Protein AF-A0A1T4NWX8-F1 (afdb_monomer_lite)

Foldseek 3Di:
DQVVLVVCVVVVRHDEAEDLDPVVLQVSQRQHYEHAVEDPPCRQADPPLVQSNVVSVVVSVVCSVVRPGGSDYDYDPDDHPDRHDDD

pLDDT: mean 94.01, std 4.86, range [68.38, 97.75]

Sequence (87 aa):
MGLLARKLEENDIITVTLNMFLEVANLVQAPRTINTNFVFGAPFGDPGNTGLQLKVIKESLMSIKEIDEPGTIIELPYKWRQKVKLD

Secondary structure (DSSP, 8-state):
-HHHHHHHHTTT----EEES-HHHHHHH--SEEEE--PPTT-TT-STT-HHHHHHHHHHHHHGGGT--STTEEEE--PPTT------

Organism: NCBI:txid142842

Radius of gyration: 12.96 Å; chains: 1; bounding box: 34×30×30 Å

Structure (mmCIF, N/CA/C/O backbone):
data_AF-A0A1T4NWX8-F1
#
_entry.id   AF-A0A1T4NWX8-F1
#
loop_
_atom_site.group_PDB
_atom_site.id
_atom_site.type_symbol
_atom_site.label_atom_id
_atom_site.label_alt_id
_atom_site.label_comp_id
_atom_site.label_asym_id
_atom_site.label_entity_id
_atom_site.label_seq_id
_atom_site.pdbx_PDB_ins_code
_atom_site.Cartn_x
_atom_site.Cartn_y
_atom_site.Cartn_z
_atom_site.occupancy
_atom_site.B_iso_or_equiv
_atom_site.auth_seq_id
_atom_site.auth_comp_id
_atom_site.auth_asym_id
_atom_site.auth_atom_id
_atom_site.pdbx_PDB_model_num
ATOM 1 N N . MET A 1 1 ? -10.883 6.218 -4.794 1.00 76.88 1 MET A N 1
ATOM 2 C CA . MET A 1 1 ? -10.833 5.023 -3.920 1.00 76.88 1 MET A CA 1
ATOM 3 C C . MET A 1 1 ? -11.197 5.304 -2.458 1.00 76.88 1 MET A C 1
ATOM 5 O O . MET A 1 1 ? -11.887 4.473 -1.889 1.00 76.88 1 MET A O 1
ATOM 9 N N . GLY A 1 2 ? -10.831 6.448 -1.855 1.00 88.62 2 GLY A N 1
ATOM 10 C CA . GLY A 1 2 ? -11.047 6.693 -0.413 1.00 88.62 2 GLY A CA 1
ATOM 11 C C . GLY A 1 2 ? -12.492 6.591 0.104 1.00 88.62 2 GLY A C 1
ATOM 12 O O . GLY A 1 2 ? -12.717 5.934 1.112 1.00 88.62 2 GLY A O 1
ATOM 13 N N . LEU A 1 3 ? -13.482 7.169 -0.592 1.00 94.00 3 LEU A N 1
ATOM 14 C CA . LEU A 1 3 ? -14.891 7.113 -0.154 1.00 94.00 3 LEU A CA 1
ATOM 15 C C . LEU A 1 3 ? -15.446 5.682 -0.108 1.00 94.00 3 LEU A C 1
ATOM 17 O O . LEU A 1 3 ? -16.112 5.306 0.850 1.00 94.00 3 LEU A O 1
ATOM 21 N N . LEU A 1 4 ? -15.140 4.877 -1.130 1.00 95.00 4 LEU A N 1
ATOM 22 C CA . LEU A 1 4 ? -15.568 3.481 -1.188 1.00 95.00 4 LEU A CA 1
ATOM 23 C C . LEU A 1 4 ? -14.892 2.652 -0.092 1.00 95.00 4 LEU A C 1
ATOM 25 O O . LEU A 1 4 ? -15.567 1.894 0.590 1.00 95.00 4 LEU A O 1
ATOM 29 N N . ALA A 1 5 ? -13.583 2.834 0.099 1.00 95.88 5 ALA A N 1
ATOM 30 C CA . ALA A 1 5 ? -12.825 2.161 1.149 1.00 95.88 5 ALA A CA 1
ATOM 31 C C . ALA A 1 5 ? -13.411 2.438 2.544 1.00 95.88 5 ALA A C 1
ATOM 33 O O . ALA A 1 5 ? -13.679 1.5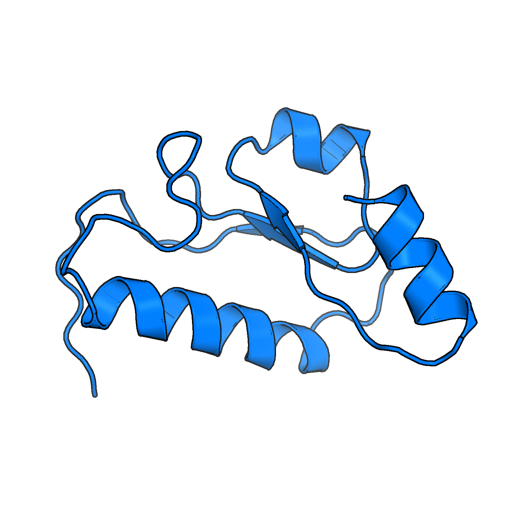02 3.289 1.00 95.88 5 ALA A O 1
ATOM 34 N N . ARG A 1 6 ? -13.718 3.708 2.855 1.00 95.19 6 ARG A N 1
ATOM 35 C CA . ARG A 1 6 ? -14.400 4.081 4.107 1.00 95.19 6 ARG A CA 1
ATOM 36 C C . ARG A 1 6 ? -15.732 3.359 4.256 1.00 95.19 6 ARG A C 1
ATOM 38 O O . ARG A 1 6 ? -15.999 2.790 5.306 1.00 95.19 6 ARG A O 1
ATOM 45 N N . LYS A 1 7 ? -16.546 3.331 3.195 1.00 96.88 7 LYS A N 1
ATOM 46 C CA . LYS A 1 7 ? -17.860 2.696 3.277 1.00 96.88 7 LYS A CA 1
ATOM 47 C C . LYS A 1 7 ? -17.782 1.184 3.487 1.00 96.88 7 LYS A C 1
ATOM 49 O O . LYS A 1 7 ? -18.617 0.630 4.194 1.00 96.88 7 LYS A O 1
ATOM 54 N N . LEU A 1 8 ? -16.804 0.523 2.874 1.00 96.94 8 LEU A N 1
ATOM 55 C CA . LEU A 1 8 ? -16.565 -0.906 3.069 1.00 96.94 8 LEU A CA 1
ATOM 56 C C . LEU A 1 8 ? -16.151 -1.203 4.516 1.00 96.94 8 LEU A C 1
ATOM 58 O O . LEU A 1 8 ? -16.682 -2.128 5.120 1.00 96.94 8 LEU A O 1
ATOM 62 N N . GLU A 1 9 ? -15.291 -0.374 5.101 1.00 94.69 9 GLU A N 1
ATOM 63 C CA . GLU A 1 9 ? -14.821 -0.572 6.477 1.00 94.69 9 GLU A CA 1
ATOM 64 C C . GLU A 1 9 ? -15.862 -0.265 7.543 1.00 94.69 9 GLU A C 1
ATOM 66 O O . GLU A 1 9 ? -15.911 -0.965 8.546 1.00 94.69 9 GLU A O 1
ATOM 71 N N . GLU A 1 10 ? -16.759 0.693 7.297 1.00 95.81 10 GLU A N 1
ATOM 72 C CA . GLU A 1 10 ? -17.972 0.873 8.111 1.00 95.81 10 GLU A CA 1
ATOM 73 C C . GLU A 1 10 ? -18.860 -0.386 8.153 1.00 95.81 10 GLU A C 1
ATOM 75 O O . GLU A 1 10 ? -19.754 -0.469 8.988 1.00 95.81 10 GLU A O 1
ATOM 80 N N . ASN A 1 11 ? -18.657 -1.332 7.229 1.00 97.44 11 ASN A N 1
ATOM 81 C CA . ASN A 1 11 ? -19.380 -2.601 7.133 1.00 97.44 11 ASN A CA 1
ATOM 82 C C . ASN A 1 11 ? -18.450 -3.807 7.369 1.00 97.44 11 ASN A C 1
ATOM 84 O O . ASN A 1 11 ? -18.668 -4.871 6.790 1.00 97.44 11 ASN A O 1
ATOM 88 N N . ASP A 1 12 ? -17.395 -3.630 8.172 1.00 95.81 12 ASP A N 1
ATOM 89 C CA . ASP A 1 12 ? -16.461 -4.684 8.598 1.00 95.81 12 ASP A CA 1
ATOM 90 C C . ASP A 1 12 ? -15.662 -5.3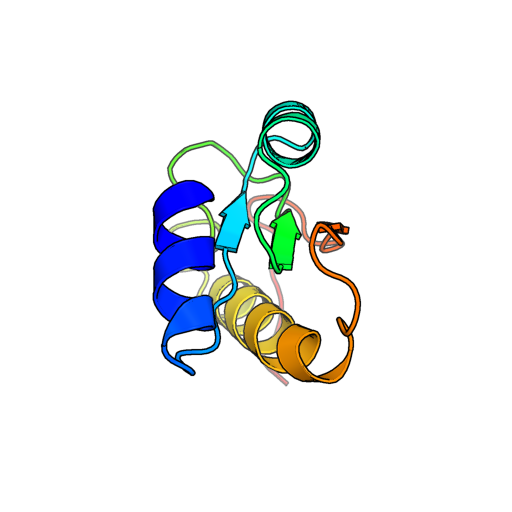50 7.458 1.00 95.81 12 ASP A C 1
ATOM 92 O O . ASP A 1 12 ? -15.086 -6.429 7.617 1.00 95.81 12 ASP A O 1
ATOM 96 N N . ILE A 1 13 ? -15.572 -4.699 6.293 1.00 95.88 13 ILE A N 1
ATOM 97 C CA . ILE A 1 13 ? -14.741 -5.147 5.171 1.00 95.88 13 ILE A CA 1
ATOM 98 C C . ILE A 1 13 ? -13.444 -4.342 5.180 1.00 95.88 13 ILE A C 1
ATOM 100 O O . ILE A 1 13 ? -13.403 -3.202 4.722 1.00 95.88 13 ILE A O 1
ATOM 104 N N . ILE A 1 14 ? -12.369 -4.954 5.679 1.00 95.38 14 ILE A N 1
ATOM 105 C CA . ILE A 1 14 ? -11.025 -4.359 5.690 1.00 95.38 14 ILE A CA 1
ATOM 106 C C . ILE A 1 14 ? -10.564 -4.050 4.263 1.00 95.38 14 ILE A C 1
ATOM 108 O O . ILE A 1 14 ? -10.670 -4.889 3.365 1.00 95.38 14 ILE A O 1
ATOM 112 N N . THR A 1 15 ? -9.980 -2.866 4.063 1.00 96.25 15 THR A N 1
ATOM 113 C CA . THR A 1 15 ? -9.431 -2.469 2.763 1.00 96.25 15 THR A CA 1
ATOM 114 C C . THR A 1 15 ? -7.981 -2.002 2.836 1.00 96.25 15 THR A C 1
ATOM 116 O O . THR A 1 15 ? -7.480 -1.539 3.851 1.00 96.25 15 THR A O 1
ATOM 119 N N . VAL A 1 16 ? -7.266 -2.096 1.725 1.00 96.88 16 VAL A N 1
ATOM 120 C CA . VAL A 1 16 ? -5.997 -1.395 1.542 1.00 96.88 16 VAL A CA 1
ATOM 121 C C . VAL A 1 16 ? -6.009 -0.818 0.140 1.00 96.88 16 VAL A C 1
ATOM 123 O O . VAL A 1 16 ? -6.402 -1.492 -0.815 1.00 96.88 16 VAL A O 1
ATOM 126 N N . THR A 1 17 ? -5.662 0.458 0.007 1.00 96.38 17 THR A N 1
ATOM 127 C CA . THR A 1 17 ? -5.679 1.137 -1.290 1.00 96.38 17 THR A CA 1
ATOM 128 C C . THR A 1 17 ? -4.261 1.371 -1.778 1.00 96.38 17 THR A C 1
ATOM 130 O O . THR A 1 17 ? -3.394 1.742 -0.997 1.00 96.38 17 THR A O 1
ATOM 133 N N . LEU A 1 18 ? -4.015 1.161 -3.071 1.00 96.69 18 LEU A N 1
ATOM 134 C CA . LEU A 1 18 ? -2.739 1.506 -3.691 1.00 96.69 18 LEU A CA 1
ATOM 135 C C . LEU A 1 18 ? -2.850 2.865 -4.377 1.00 96.69 18 LEU A C 1
ATOM 137 O O . LEU A 1 18 ? -3.814 3.135 -5.100 1.00 96.69 18 LEU A O 1
ATOM 141 N N . ASN A 1 19 ? -1.838 3.702 -4.182 1.00 95.88 19 ASN A N 1
ATOM 142 C CA . ASN A 1 19 ? -1.685 4.985 -4.846 1.00 95.88 19 ASN A CA 1
ATOM 143 C C . ASN A 1 19 ? -0.278 5.096 -5.458 1.00 95.88 19 ASN A C 1
ATOM 145 O O . ASN A 1 19 ? 0.682 4.494 -4.983 1.00 95.88 19 ASN A O 1
ATOM 149 N N . MET A 1 20 ? -0.171 5.839 -6.553 1.00 95.88 20 MET A N 1
ATOM 150 C CA . MET A 1 20 ? 1.088 6.114 -7.253 1.00 95.88 20 MET A CA 1
ATOM 151 C C . MET A 1 20 ? 1.543 7.568 -7.056 1.00 95.88 20 MET A C 1
ATOM 153 O O . MET A 1 20 ? 2.675 7.904 -7.378 1.00 95.88 20 MET A O 1
ATOM 157 N N . PHE A 1 21 ? 0.671 8.429 -6.523 1.00 94.56 21 PHE A N 1
ATOM 158 C CA . PHE A 1 21 ? 0.926 9.847 -6.302 1.00 94.56 21 PHE A CA 1
ATOM 159 C C . PHE A 1 21 ? 0.769 10.183 -4.819 1.00 94.56 21 PHE A C 1
ATOM 161 O O . PHE A 1 21 ? -0.347 10.196 -4.291 1.00 94.56 21 PHE A O 1
ATOM 168 N N . LEU A 1 22 ? 1.887 10.494 -4.158 1.00 94.56 22 LEU A N 1
ATOM 169 C CA . LEU A 1 22 ? 1.906 10.808 -2.726 1.00 94.56 22 LEU A CA 1
ATOM 170 C C . LEU A 1 22 ? 1.013 12.008 -2.388 1.00 94.56 22 LEU A C 1
ATOM 172 O O . LEU A 1 22 ? 0.272 11.980 -1.412 1.00 94.56 22 LEU A O 1
ATOM 176 N N . GLU A 1 23 ? 1.035 13.045 -3.223 1.00 95.31 23 GLU A N 1
ATOM 177 C CA . GLU A 1 23 ? 0.202 14.239 -3.048 1.00 95.31 23 GLU A CA 1
ATOM 178 C C . GLU A 1 23 ? -1.295 13.893 -3.034 1.00 95.31 23 GLU A C 1
ATOM 180 O O . GLU A 1 23 ? -2.029 14.301 -2.137 1.00 95.31 23 GLU A O 1
ATOM 185 N N . VAL A 1 24 ? -1.741 13.048 -3.967 1.00 93.94 24 VAL A N 1
ATOM 186 C CA . VAL A 1 24 ? -3.138 12.593 -4.020 1.00 93.94 24 VAL A CA 1
ATOM 187 C C . VAL A 1 24 ? -3.475 11.720 -2.811 1.00 93.94 24 VAL A C 1
ATOM 189 O O . VAL A 1 24 ? -4.573 11.828 -2.272 1.00 93.94 24 VAL A O 1
ATOM 192 N N . ALA A 1 25 ? -2.555 10.858 -2.370 1.00 94.69 25 ALA A N 1
ATOM 193 C CA . ALA A 1 25 ? -2.752 10.046 -1.171 1.00 94.69 25 ALA A CA 1
ATOM 194 C C . ALA A 1 25 ? -2.966 10.920 0.076 1.00 94.69 25 ALA A C 1
ATOM 196 O O . ALA A 1 25 ? -3.922 10.688 0.818 1.00 94.69 25 ALA A O 1
ATOM 197 N N . ASN A 1 26 ? -2.149 11.965 0.241 1.00 95.44 26 ASN A N 1
ATOM 198 C CA . ASN A 1 26 ? -2.256 12.925 1.341 1.00 95.44 26 ASN A CA 1
ATOM 199 C C . ASN A 1 26 ? -3.560 13.731 1.320 1.00 95.44 26 ASN A C 1
ATOM 201 O O . ASN A 1 26 ? -4.080 14.060 2.379 1.00 95.44 26 ASN A O 1
ATOM 205 N N . LEU A 1 27 ? -4.105 14.035 0.138 1.00 95.19 27 LEU A N 1
ATOM 206 C CA . LEU A 1 27 ? -5.390 14.733 0.016 1.00 95.19 27 LEU A CA 1
ATOM 207 C C . LEU A 1 27 ? -6.588 13.812 0.277 1.00 95.19 27 LEU A C 1
ATOM 209 O O . LEU A 1 27 ? -7.573 14.221 0.886 1.00 95.19 27 LEU A O 1
ATOM 213 N N . VAL A 1 28 ? -6.537 12.572 -0.217 1.00 94.31 28 VAL A N 1
ATOM 214 C CA . VAL A 1 28 ? -7.676 11.643 -0.155 1.00 94.31 28 VAL A CA 1
ATOM 215 C C . VAL A 1 28 ? -7.801 10.981 1.216 1.00 94.31 28 VAL A C 1
ATOM 217 O O . VAL A 1 28 ? -8.929 10.729 1.645 1.00 94.31 28 VAL A O 1
ATOM 220 N N . GLN A 1 29 ? -6.675 10.674 1.873 1.00 93.44 29 GLN A N 1
ATOM 221 C CA . GLN A 1 29 ? -6.612 10.006 3.180 1.00 93.44 29 GLN A CA 1
ATOM 222 C C . GLN A 1 29 ? -7.586 8.820 3.274 1.00 93.44 29 GLN A C 1
ATOM 224 O O . GLN A 1 29 ? -8.545 8.810 4.055 1.00 93.44 29 GLN A O 1
ATOM 229 N N . ALA A 1 30 ? -7.402 7.832 2.393 1.00 95.94 30 ALA A N 1
ATOM 230 C CA . ALA A 1 30 ? -8.124 6.567 2.513 1.00 95.94 30 ALA A CA 1
ATOM 231 C C . ALA A 1 30 ? -7.724 5.864 3.828 1.00 95.94 30 ALA A C 1
ATOM 233 O O . ALA A 1 30 ? -6.615 6.113 4.301 1.00 95.94 30 ALA A O 1
ATOM 234 N N . PRO A 1 31 ? -8.571 4.982 4.400 1.00 96.00 31 PRO A N 1
ATOM 235 C CA . PRO A 1 31 ? -8.305 4.371 5.706 1.00 96.00 31 PRO A CA 1
ATOM 236 C C . PRO A 1 31 ? -6.905 3.762 5.821 1.00 96.00 31 PRO A C 1
ATOM 238 O O . PRO A 1 31 ? -6.215 4.004 6.801 1.00 96.00 31 PRO A O 1
ATOM 241 N N . ARG A 1 32 ? -6.451 3.052 4.782 1.00 96.56 32 ARG A N 1
ATOM 242 C CA . ARG A 1 32 ? -5.072 2.565 4.644 1.00 96.56 32 ARG A CA 1
ATOM 243 C C . ARG A 1 32 ? -4.600 2.783 3.215 1.00 96.56 32 ARG A C 1
ATOM 245 O O . ARG A 1 32 ? -5.300 2.403 2.264 1.00 96.56 32 ARG A O 1
ATOM 252 N N . THR A 1 33 ? -3.417 3.366 3.053 1.00 97.12 33 THR A N 1
ATOM 253 C CA . THR A 1 33 ? -2.837 3.616 1.729 1.00 97.12 33 THR A CA 1
ATOM 254 C C . THR A 1 33 ? -1.417 3.078 1.626 1.00 97.12 33 THR A C 1
ATOM 256 O O . THR A 1 33 ? -0.565 3.376 2.455 1.00 97.12 33 THR A O 1
ATOM 259 N N . ILE A 1 34 ? -1.151 2.343 0.553 1.00 97.75 34 ILE A N 1
ATOM 260 C CA . ILE A 1 34 ? 0.186 1.967 0.107 1.00 97.75 34 ILE A CA 1
ATOM 261 C C . ILE A 1 34 ? 0.566 2.852 -1.071 1.00 97.75 34 ILE A C 1
ATOM 263 O O . ILE A 1 34 ? -0.143 2.896 -2.079 1.00 97.75 34 ILE A O 1
ATOM 267 N N . ASN A 1 35 ? 1.693 3.540 -0.967 1.00 97.12 35 ASN A N 1
ATOM 268 C CA . ASN A 1 35 ? 2.273 4.295 -2.061 1.00 97.12 35 ASN A CA 1
ATOM 269 C C . ASN A 1 35 ? 3.429 3.509 -2.685 1.00 97.12 35 ASN A C 1
ATOM 271 O O . ASN A 1 35 ? 4.370 3.128 -2.000 1.00 97.12 35 ASN A O 1
ATOM 275 N N . THR A 1 36 ? 3.357 3.270 -3.992 1.00 94.88 36 THR A N 1
ATOM 276 C CA . THR A 1 36 ? 4.370 2.502 -4.738 1.00 94.88 36 THR A CA 1
ATOM 277 C C . THR A 1 36 ? 5.324 3.369 -5.554 1.00 94.88 36 THR A C 1
ATOM 279 O O . THR A 1 36 ? 6.303 2.852 -6.076 1.00 94.88 36 THR A O 1
ATOM 282 N N . ASN A 1 37 ? 5.058 4.675 -5.680 1.00 89.94 37 ASN A N 1
ATOM 283 C CA . ASN A 1 37 ? 5.833 5.622 -6.492 1.00 89.94 37 ASN A CA 1
ATOM 284 C C . ASN A 1 37 ? 6.155 5.108 -7.919 1.00 89.94 37 ASN A C 1
ATOM 286 O O . ASN A 1 37 ? 7.223 5.355 -8.485 1.00 89.94 37 ASN A O 1
ATOM 290 N N . PHE A 1 38 ? 5.239 4.324 -8.494 1.00 96.06 38 PHE A N 1
ATOM 291 C CA . PHE A 1 38 ? 5.333 3.795 -9.853 1.00 96.06 38 PHE A CA 1
ATOM 292 C C . PHE A 1 38 ? 4.634 4.707 -10.860 1.00 96.06 38 PHE A C 1
ATOM 294 O O . PHE A 1 38 ? 3.946 5.661 -10.502 1.00 96.06 38 PHE A O 1
ATOM 301 N N . VAL A 1 39 ? 4.786 4.398 -12.151 1.00 94.44 39 VAL A N 1
ATOM 302 C CA . VAL A 1 39 ? 4.043 5.107 -13.197 1.00 94.44 39 VAL A CA 1
ATOM 303 C C . VAL A 1 39 ? 2.540 4.876 -13.039 1.00 94.44 39 VAL A C 1
ATOM 305 O O . VAL A 1 39 ? 2.087 3.787 -12.670 1.00 94.44 39 VAL A O 1
ATOM 308 N N . PHE A 1 40 ? 1.759 5.908 -13.349 1.00 93.88 40 PHE A N 1
ATOM 309 C CA . PHE A 1 40 ? 0.307 5.825 -13.299 1.00 93.88 40 PHE A CA 1
ATOM 310 C C . PHE A 1 40 ? -0.222 4.685 -14.179 1.00 93.88 40 PHE A C 1
ATOM 312 O O . PHE A 1 40 ? 0.239 4.483 -15.302 1.00 93.88 40 PHE A O 1
ATOM 319 N N . GLY A 1 41 ? -1.196 3.939 -13.655 1.00 93.06 41 GLY A N 1
ATOM 320 C CA . GLY A 1 41 ? -1.764 2.766 -14.323 1.00 93.06 41 GLY A CA 1
ATOM 321 C C . GLY A 1 41 ? -0.989 1.465 -14.091 1.00 93.06 41 GLY A C 1
ATOM 322 O O . GLY A 1 41 ? -1.425 0.421 -14.566 1.00 93.06 41 GLY A O 1
ATOM 323 N N . ALA A 1 42 ? 0.111 1.494 -13.333 1.00 95.44 42 ALA A N 1
ATOM 324 C CA . ALA A 1 42 ? 0.902 0.307 -13.018 1.00 95.44 42 ALA A CA 1
ATOM 325 C C . ALA A 1 42 ? 1.183 0.170 -11.506 1.00 95.44 42 ALA A C 1
ATOM 327 O O . ALA A 1 42 ? 2.344 0.128 -11.097 1.00 95.44 42 ALA A O 1
ATOM 328 N N . PRO A 1 43 ? 0.139 0.064 -10.656 1.00 95.12 43 PRO A N 1
ATOM 329 C CA . PRO A 1 43 ? 0.278 0.094 -9.195 1.00 95.12 43 PRO A CA 1
ATOM 330 C C . PRO A 1 43 ? 1.090 -1.074 -8.618 1.00 95.12 43 PRO A C 1
ATOM 332 O O . PRO A 1 43 ? 1.578 -0.975 -7.504 1.00 95.12 43 PRO A O 1
ATOM 335 N N . PHE A 1 44 ? 1.258 -2.173 -9.357 1.00 96.44 44 PHE A N 1
ATOM 336 C CA . PHE A 1 44 ? 2.036 -3.338 -8.916 1.00 96.44 44 PHE A CA 1
ATOM 337 C C . PHE A 1 44 ? 3.409 -3.453 -9.597 1.00 96.44 44 PHE A C 1
ATOM 339 O O . PHE A 1 44 ? 4.132 -4.413 -9.356 1.00 96.44 44 PHE A O 1
ATOM 346 N N . GLY A 1 45 ? 3.793 -2.498 -10.445 1.00 95.50 45 GLY A N 1
ATOM 347 C CA . GLY A 1 45 ? 5.040 -2.564 -11.209 1.00 95.50 45 GLY A CA 1
ATOM 348 C C . GLY A 1 45 ? 4.826 -2.948 -12.674 1.00 95.50 45 GLY A C 1
ATOM 349 O O . GLY A 1 45 ? 3.712 -2.901 -13.199 1.00 95.50 45 GLY A O 1
ATOM 350 N N . ASP A 1 46 ? 5.916 -3.268 -13.368 1.00 95.19 46 ASP A N 1
ATOM 351 C CA . ASP A 1 46 ? 5.917 -3.486 -14.813 1.00 95.19 46 ASP A CA 1
ATOM 352 C C . ASP A 1 46 ? 5.344 -4.851 -15.226 1.00 95.19 46 ASP A C 1
ATOM 354 O O . ASP A 1 46 ? 5.417 -5.818 -14.459 1.00 95.19 46 ASP A O 1
ATOM 358 N N . PRO A 1 47 ? 4.776 -4.959 -16.444 1.00 94.94 47 PRO A N 1
ATOM 359 C CA . PRO A 1 47 ? 4.240 -6.218 -16.949 1.00 94.94 47 PRO A CA 1
ATOM 360 C C . PRO A 1 47 ? 5.286 -7.340 -16.947 1.00 94.94 47 PRO A C 1
ATOM 362 O O . PRO A 1 47 ? 6.419 -7.153 -17.384 1.00 94.94 47 PRO A O 1
ATOM 365 N N . GLY A 1 48 ? 4.897 -8.524 -16.470 1.00 94.38 48 GLY A N 1
ATOM 366 C CA . GLY A 1 48 ? 5.766 -9.705 -16.415 1.00 94.38 48 GLY A CA 1
ATOM 367 C C . GLY A 1 48 ? 6.806 -9.704 -15.287 1.00 94.38 48 GLY A C 1
ATOM 368 O O . GLY A 1 48 ? 7.485 -10.710 -15.093 1.00 94.38 48 GLY A O 1
ATOM 369 N N . ASN A 1 49 ? 6.928 -8.632 -14.499 1.00 95.81 49 ASN A N 1
ATOM 370 C CA . ASN A 1 49 ? 7.802 -8.606 -13.327 1.00 95.81 49 ASN A CA 1
ATOM 371 C C . ASN A 1 49 ? 7.093 -9.172 -12.090 1.00 95.81 49 ASN A C 1
ATOM 373 O O . ASN A 1 49 ? 6.819 -8.470 -11.116 1.00 95.81 49 ASN A O 1
ATOM 377 N N . THR A 1 50 ? 6.792 -10.470 -12.139 1.00 95.31 50 THR A N 1
ATOM 378 C CA . THR A 1 50 ? 6.037 -11.180 -11.096 1.00 95.31 50 THR A CA 1
ATOM 379 C C . THR A 1 50 ? 6.669 -11.042 -9.711 1.00 95.31 50 THR A C 1
ATOM 381 O O . THR A 1 50 ? 5.950 -10.955 -8.721 1.00 95.31 50 THR A O 1
ATOM 384 N N . GLY A 1 51 ? 8.002 -10.969 -9.624 1.00 95.62 51 GLY A N 1
ATOM 385 C CA . GLY A 1 51 ? 8.693 -10.798 -8.345 1.00 95.62 51 GLY A CA 1
ATOM 386 C C . GLY A 1 51 ? 8.376 -9.469 -7.665 1.00 95.62 51 GLY A C 1
ATOM 387 O O . GLY A 1 51 ? 8.018 -9.454 -6.488 1.00 95.62 51 GLY A O 1
ATOM 388 N N . LEU A 1 52 ? 8.429 -8.367 -8.417 1.00 96.06 52 LEU A N 1
ATOM 389 C CA . LEU A 1 52 ? 8.064 -7.046 -7.908 1.00 96.06 52 LEU A CA 1
ATOM 390 C C . LEU A 1 52 ? 6.572 -6.972 -7.551 1.00 96.06 52 LEU A C 1
ATOM 392 O O . LEU A 1 52 ? 6.222 -6.545 -6.453 1.00 96.06 52 LEU A O 1
ATOM 396 N N . GLN A 1 53 ? 5.707 -7.458 -8.444 1.00 96.25 53 GLN A N 1
ATOM 397 C CA . GLN A 1 53 ? 4.253 -7.449 -8.250 1.00 96.25 53 GLN A CA 1
ATOM 398 C C . GLN A 1 53 ? 3.843 -8.191 -6.976 1.00 96.25 53 GLN A C 1
ATOM 400 O O . GLN A 1 53 ? 3.080 -7.669 -6.162 1.00 96.25 53 GLN A O 1
ATOM 405 N N . LEU A 1 54 ? 4.389 -9.390 -6.764 1.00 96.44 54 LEU A N 1
ATOM 406 C CA . LEU A 1 54 ? 4.096 -10.181 -5.574 1.00 96.44 54 LEU A CA 1
ATOM 407 C C . LEU A 1 54 ? 4.648 -9.550 -4.296 1.00 96.44 54 LEU A C 1
ATOM 409 O O . LEU A 1 54 ? 4.008 -9.690 -3.256 1.00 96.44 54 LEU A O 1
ATOM 413 N N . LYS A 1 55 ? 5.791 -8.855 -4.335 1.00 95.94 55 LYS A N 1
ATOM 414 C CA . LYS A 1 55 ? 6.279 -8.126 -3.155 1.00 95.94 55 LYS A CA 1
ATOM 415 C C . LYS A 1 55 ? 5.352 -6.978 -2.776 1.00 95.94 55 LYS A C 1
ATOM 417 O O . LYS A 1 55 ? 4.968 -6.903 -1.615 1.00 95.94 55 LYS A O 1
ATOM 422 N N . VAL A 1 56 ? 4.900 -6.176 -3.743 1.00 96.81 56 VAL A N 1
ATOM 423 C CA . VAL A 1 56 ? 3.923 -5.106 -3.481 1.00 96.81 56 VAL A CA 1
ATOM 424 C C . VAL A 1 56 ? 2.626 -5.667 -2.900 1.00 96.81 56 VAL A C 1
ATOM 426 O O . VAL A 1 56 ? 2.127 -5.138 -1.910 1.00 96.81 56 VAL A O 1
ATOM 429 N N . ILE A 1 57 ? 2.093 -6.758 -3.462 1.00 96.75 57 ILE A N 1
ATOM 430 C CA . ILE A 1 57 ? 0.880 -7.407 -2.935 1.00 96.75 57 ILE A CA 1
ATOM 431 C C . ILE A 1 57 ? 1.105 -7.892 -1.500 1.00 96.75 57 ILE A C 1
ATOM 433 O O . ILE A 1 57 ? 0.290 -7.608 -0.626 1.00 96.75 57 ILE A O 1
ATOM 437 N N . LYS A 1 58 ? 2.208 -8.606 -1.243 1.00 96.25 58 LYS A N 1
ATOM 438 C CA . LYS A 1 58 ? 2.523 -9.138 0.090 1.00 96.25 58 LYS A CA 1
ATOM 439 C C . LYS A 1 58 ? 2.654 -8.020 1.121 1.00 96.25 58 LYS A C 1
ATOM 441 O O . LYS A 1 58 ? 2.043 -8.125 2.177 1.00 96.25 58 LYS A O 1
ATOM 446 N N . GLU A 1 59 ? 3.387 -6.953 0.817 1.00 95.94 59 GLU A N 1
ATOM 447 C CA . GLU A 1 59 ? 3.540 -5.821 1.739 1.00 95.94 59 GLU A CA 1
ATOM 448 C C . GLU A 1 59 ? 2.229 -5.064 1.951 1.00 95.94 59 GLU A C 1
ATOM 450 O O . GLU A 1 59 ? 1.905 -4.725 3.084 1.00 95.94 59 GLU A O 1
ATOM 455 N N . SER A 1 60 ? 1.406 -4.915 0.908 1.00 96.44 60 SER A N 1
ATOM 456 C CA . SER A 1 60 ? 0.071 -4.315 1.044 1.00 96.44 60 SER A CA 1
ATOM 457 C C . SER A 1 60 ? -0.863 -5.135 1.939 1.00 96.44 60 SER A C 1
ATOM 459 O O . SER A 1 60 ? -1.704 -4.584 2.638 1.00 96.44 60 SER A O 1
ATOM 461 N N . LEU A 1 61 ? -0.753 -6.464 1.918 1.00 96.00 61 LEU A N 1
ATOM 462 C CA . LEU A 1 61 ? -1.537 -7.325 2.806 1.00 96.00 61 LEU A CA 1
ATOM 463 C C . LEU A 1 61 ? -0.976 -7.328 4.230 1.00 96.00 61 LEU A C 1
ATOM 465 O O . LEU A 1 61 ? -1.741 -7.368 5.190 1.00 96.00 6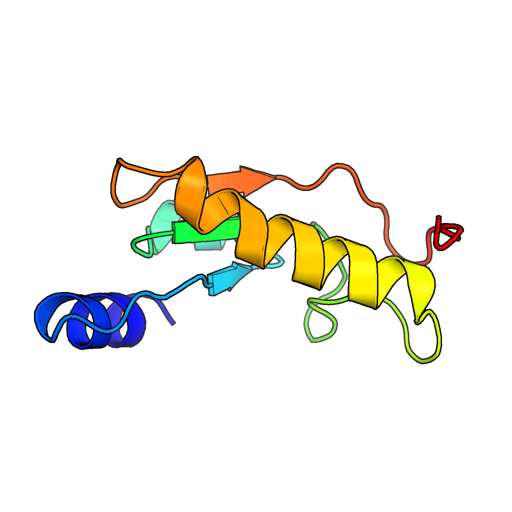1 LEU A O 1
ATOM 469 N N . MET A 1 62 ? 0.348 -7.285 4.378 1.00 95.44 62 MET A N 1
ATOM 470 C CA . MET A 1 62 ? 1.000 -7.232 5.686 1.00 95.44 62 MET A CA 1
ATOM 471 C C . MET A 1 62 ? 0.721 -5.916 6.410 1.00 95.44 62 MET A C 1
ATOM 473 O O . MET A 1 62 ? 0.481 -5.953 7.614 1.00 95.44 62 MET A O 1
ATOM 477 N N . SER A 1 63 ? 0.626 -4.794 5.689 1.00 94.81 63 SER A N 1
ATOM 478 C CA . SER A 1 63 ? 0.329 -3.487 6.284 1.00 94.81 63 SER A CA 1
ATOM 479 C C . SER A 1 63 ? -1.008 -3.436 7.020 1.00 94.81 63 SER A C 1
ATOM 481 O O . SER A 1 63 ? -1.193 -2.594 7.888 1.00 94.81 63 SER A O 1
ATOM 483 N N . ILE A 1 64 ? -1.954 -4.328 6.704 1.00 94.44 64 ILE A N 1
ATOM 484 C CA . ILE A 1 64 ? -3.224 -4.441 7.440 1.00 94.44 64 ILE A CA 1
ATOM 485 C C . ILE A 1 64 ? -2.976 -4.728 8.927 1.00 94.44 64 ILE A C 1
ATOM 487 O O . ILE A 1 64 ? -3.764 -4.308 9.763 1.00 94.44 64 ILE A O 1
ATOM 491 N N . LYS A 1 65 ? -1.888 -5.433 9.256 1.00 92.25 65 LYS A N 1
ATOM 492 C CA . LYS A 1 65 ? -1.506 -5.756 10.638 1.00 92.25 65 LYS A CA 1
ATOM 493 C C . LYS A 1 65 ? -0.718 -4.642 11.328 1.00 92.25 65 LYS A C 1
ATOM 495 O O . LYS A 1 65 ? -0.480 -4.746 12.523 1.00 92.25 65 LYS A O 1
ATOM 500 N N . GLU A 1 66 ? -0.244 -3.659 10.568 1.00 89.88 66 GLU A N 1
ATOM 501 C CA . GLU A 1 66 ? 0.659 -2.604 11.043 1.00 89.88 66 GLU A CA 1
ATOM 502 C C . GLU A 1 66 ? -0.038 -1.242 11.132 1.00 89.88 66 GLU A C 1
ATOM 504 O O . GLU A 1 66 ? 0.396 -0.379 11.890 1.00 89.88 66 GLU A O 1
ATOM 509 N N .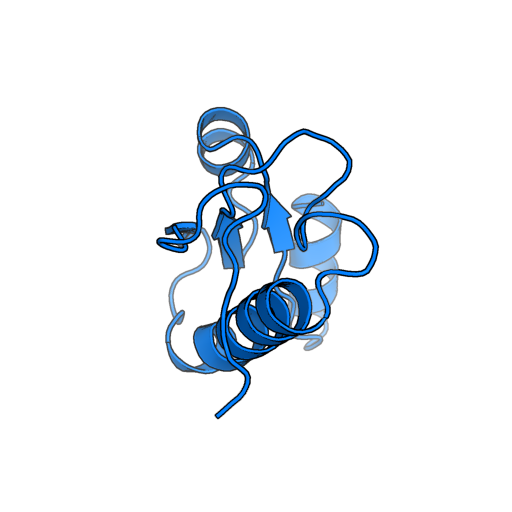 ILE A 1 67 ? -1.102 -1.032 10.349 1.00 92.94 67 ILE A N 1
ATOM 510 C CA . ILE A 1 67 ? -1.836 0.230 10.302 1.00 92.94 67 ILE A CA 1
ATOM 511 C C . ILE A 1 67 ? -3.112 0.134 11.141 1.00 92.94 67 ILE A C 1
ATOM 513 O O . ILE A 1 67 ? -4.128 -0.396 10.681 1.00 92.94 67 ILE A O 1
ATOM 517 N N . ASP A 1 68 ? -3.060 0.748 12.321 1.00 88.19 68 ASP A N 1
ATOM 518 C CA . ASP A 1 68 ? -4.202 0.890 13.233 1.00 88.19 68 ASP A CA 1
ATOM 519 C C . ASP A 1 68 ? -4.889 2.266 13.133 1.00 88.19 68 ASP A C 1
ATOM 521 O O . ASP A 1 68 ? -6.035 2.424 13.554 1.00 88.19 68 ASP A O 1
ATOM 525 N N . GLU A 1 69 ? -4.218 3.267 12.553 1.00 93.25 69 GLU A N 1
ATOM 526 C CA . GLU A 1 69 ? -4.737 4.632 12.423 1.00 93.25 69 GLU A CA 1
ATOM 527 C C . GLU A 1 69 ? -5.282 4.897 11.003 1.00 93.25 69 GLU A C 1
ATOM 529 O O . GLU A 1 69 ? -4.556 4.763 10.013 1.00 93.25 69 GLU A O 1
ATOM 534 N N . PRO A 1 70 ? -6.563 5.291 10.851 1.00 92.94 70 PRO A N 1
ATOM 535 C CA . PRO A 1 70 ? -7.104 5.665 9.551 1.00 92.94 70 PRO A CA 1
ATOM 536 C C . PRO A 1 70 ? -6.363 6.854 8.931 1.00 92.94 70 PRO A C 1
ATOM 538 O O . PRO A 1 70 ? -6.161 7.880 9.572 1.00 92.94 70 PRO A O 1
ATOM 541 N N . GLY A 1 71 ? -6.034 6.754 7.645 1.00 95.06 71 GLY A N 1
ATOM 542 C CA . GLY A 1 71 ? -5.325 7.806 6.914 1.00 95.06 71 GLY A CA 1
ATOM 543 C C . GLY A 1 71 ? -3.812 7.610 6.856 1.00 95.06 71 GLY A C 1
ATOM 544 O O . GLY A 1 71 ? -3.146 8.366 6.148 1.00 95.06 71 GLY A O 1
ATOM 545 N N . THR A 1 72 ? -3.261 6.588 7.520 1.00 96.56 72 THR A N 1
ATOM 546 C CA . THR A 1 72 ? -1.840 6.248 7.394 1.00 96.56 72 THR A CA 1
ATOM 547 C C . THR A 1 72 ? -1.484 5.862 5.956 1.00 96.56 72 THR A C 1
ATOM 549 O O . THR A 1 72 ? -2.201 5.122 5.266 1.00 96.56 72 THR A O 1
ATOM 552 N N . ILE A 1 73 ? -0.327 6.359 5.520 1.00 96.88 73 ILE A N 1
ATOM 553 C CA . ILE A 1 73 ? 0.279 6.072 4.224 1.00 96.88 73 ILE A CA 1
ATOM 554 C C . ILE A 1 73 ? 1.620 5.384 4.478 1.00 96.88 73 ILE A C 1
ATOM 556 O O . ILE A 1 73 ? 2.469 5.937 5.171 1.00 96.88 73 ILE A O 1
ATOM 560 N N . ILE A 1 74 ? 1.822 4.204 3.894 1.00 96.75 74 ILE A N 1
ATOM 561 C CA . ILE A 1 74 ? 3.128 3.539 3.852 1.00 96.75 74 ILE A CA 1
ATOM 562 C C . ILE A 1 74 ? 3.697 3.689 2.447 1.00 96.75 74 ILE A C 1
ATOM 564 O O . ILE A 1 74 ? 3.059 3.317 1.462 1.00 96.75 74 ILE A O 1
ATOM 568 N N . GLU A 1 75 ? 4.909 4.221 2.352 1.00 97.00 75 GLU A N 1
ATOM 569 C CA . GLU A 1 75 ? 5.659 4.297 1.103 1.00 97.00 75 GLU A CA 1
ATOM 570 C C . GLU A 1 75 ? 6.530 3.052 0.951 1.00 97.00 75 GLU A C 1
ATOM 572 O O . GLU A 1 75 ? 7.409 2.791 1.773 1.00 97.00 75 GLU A O 1
ATOM 577 N N . LEU A 1 76 ? 6.293 2.273 -0.104 1.00 96.31 76 LEU A N 1
ATOM 578 C CA . LEU A 1 76 ? 7.137 1.123 -0.392 1.00 96.31 76 LEU A CA 1
ATOM 579 C C . LEU A 1 76 ? 8.465 1.589 -1.003 1.00 96.31 76 LEU A C 1
ATOM 581 O O . LEU A 1 76 ? 8.475 2.473 -1.862 1.00 96.31 76 LEU A O 1
ATOM 585 N N . PRO A 1 77 ? 9.594 0.948 -0.660 1.00 95.00 77 PRO A N 1
ATOM 586 C CA . PRO A 1 77 ? 10.921 1.370 -1.110 1.00 95.00 77 PRO A CA 1
ATOM 587 C C . PRO A 1 77 ? 11.254 0.929 -2.548 1.00 95.00 77 PRO A C 1
ATOM 589 O O . PRO A 1 77 ? 12.397 1.060 -2.998 1.00 95.00 77 PRO A O 1
ATOM 592 N N . TYR A 1 78 ? 10.292 0.353 -3.268 1.00 95.00 78 TYR A N 1
ATOM 593 C CA . TYR A 1 78 ? 10.514 -0.221 -4.587 1.00 95.00 78 TYR A CA 1
ATOM 594 C C . TYR A 1 78 ? 10.584 0.843 -5.679 1.00 95.00 78 TYR A C 1
ATOM 596 O O . TYR A 1 78 ? 9.854 1.829 -5.674 1.00 95.00 78 TYR A O 1
ATOM 604 N N . LYS A 1 79 ? 11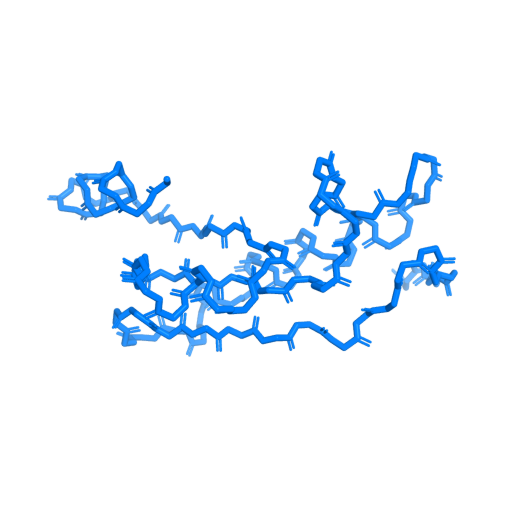.433 0.602 -6.680 1.00 93.81 79 LYS A N 1
ATOM 605 C CA . LYS A 1 79 ? 11.520 1.439 -7.882 1.00 93.81 79 LYS A CA 1
ATOM 606 C C . LYS A 1 79 ? 10.816 0.789 -9.068 1.00 93.81 79 LYS A C 1
ATOM 608 O O . LYS A 1 79 ? 10.771 -0.435 -9.199 1.00 93.81 79 LYS A O 1
ATOM 613 N N . TRP A 1 80 ? 10.327 1.622 -9.984 1.00 93.50 80 TRP A N 1
ATOM 614 C CA . TRP A 1 80 ? 9.768 1.162 -11.253 1.00 93.50 80 TRP A CA 1
ATOM 615 C C . TRP A 1 80 ? 10.754 0.245 -11.996 1.00 93.50 80 TRP A C 1
ATOM 617 O O . TRP A 1 80 ? 11.920 0.598 -12.170 1.00 93.50 80 TRP A O 1
ATOM 627 N N . ARG A 1 81 ? 10.285 -0.931 -12.442 1.00 94.19 81 ARG A N 1
ATOM 628 C CA . ARG A 1 81 ? 11.088 -1.968 -13.130 1.00 94.19 81 ARG A CA 1
ATOM 629 C C . ARG A 1 81 ? 12.238 -2.565 -12.317 1.00 94.19 81 ARG A C 1
ATOM 631 O O . ARG A 1 81 ? 13.107 -3.234 -12.882 1.00 94.19 81 ARG A O 1
ATOM 638 N N . GLN A 1 82 ? 12.247 -2.380 -10.997 1.00 93.56 82 GLN A N 1
ATOM 639 C CA . GLN A 1 82 ? 13.219 -3.039 -10.132 1.00 93.56 82 GLN A CA 1
ATOM 640 C C . GLN A 1 82 ? 13.066 -4.560 -10.229 1.00 93.56 82 GLN A C 1
ATOM 642 O O . GLN A 1 82 ? 11.975 -5.110 -10.070 1.00 93.56 82 GLN A O 1
ATOM 647 N N . LYS A 1 83 ? 14.174 -5.260 -10.477 1.00 91.38 83 LYS A N 1
ATOM 648 C CA . LYS A 1 83 ? 14.201 -6.721 -10.419 1.00 91.38 83 LYS A CA 1
ATOM 649 C C . LYS A 1 83 ? 14.300 -7.148 -8.964 1.00 91.38 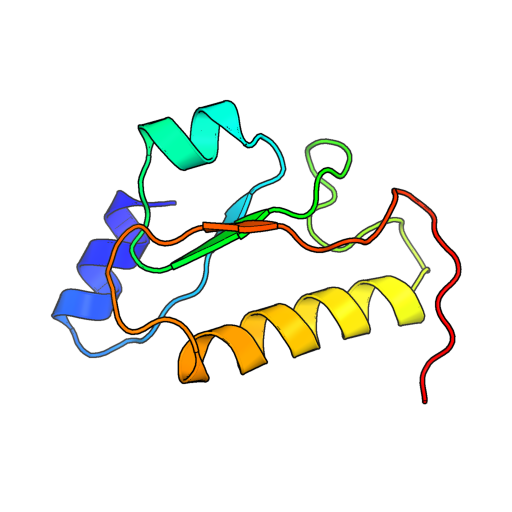83 LYS A C 1
ATOM 651 O O . LYS A 1 83 ? 15.289 -6.860 -8.296 1.00 91.38 83 LYS A O 1
ATOM 656 N N . VAL A 1 84 ? 13.267 -7.834 -8.493 1.00 85.94 84 VAL A N 1
ATOM 657 C CA . VAL A 1 84 ? 13.203 -8.384 -7.140 1.00 85.94 84 VAL A CA 1
ATOM 658 C C . VAL A 1 84 ? 13.139 -9.898 -7.254 1.00 85.94 84 VAL A C 1
ATOM 660 O O . VAL A 1 84 ? 12.348 -10.428 -8.037 1.00 85.94 84 VAL A O 1
ATOM 663 N N . LYS A 1 85 ? 14.007 -10.598 -6.519 1.00 79.00 85 LYS A N 1
ATOM 664 C CA . LYS A 1 85 ? 13.928 -12.055 -6.419 1.00 79.00 85 LYS A CA 1
ATOM 665 C C . LYS A 1 85 ? 12.775 -12.418 -5.488 1.00 79.00 85 LYS A C 1
ATOM 667 O O . LYS A 1 85 ? 12.542 -11.743 -4.489 1.00 79.00 85 LYS A O 1
ATOM 672 N N . LEU A 1 86 ? 12.040 -13.460 -5.854 1.00 72.81 86 LEU A N 1
ATOM 673 C CA . LEU A 1 86 ? 11.115 -14.103 -4.933 1.00 72.81 86 LEU A CA 1
ATOM 674 C C . LEU A 1 86 ? 11.953 -14.997 -4.028 1.00 72.81 86 LEU A C 1
ATOM 676 O O . LEU A 1 86 ? 12.638 -15.884 -4.537 1.00 72.81 86 LEU A O 1
ATOM 680 N N . ASP A 1 87 ? 11.934 -14.685 -2.735 1.00 68.38 87 ASP A N 1
ATOM 681 C CA . ASP A 1 87 ? 12.422 -15.575 -1.680 1.00 68.38 87 ASP A CA 1
ATOM 682 C C . ASP A 1 87 ? 11.503 -16.799 -1.556 1.00 68.38 87 ASP A C 1
ATOM 684 O O . ASP A 1 87 ? 10.261 -16.612 -1.685 1.00 68.38 87 ASP A O 1
#